Protein AF-A0A9Q1BSK0-F1 (afdb_monomer_lite)

Structure (mmCIF, N/CA/C/O backbone):
data_AF-A0A9Q1BSK0-F1
#
_entry.id   AF-A0A9Q1BSK0-F1
#
loop_
_atom_site.group_PDB
_atom_site.id
_atom_site.type_symbol
_atom_site.label_atom_id
_atom_site.label_alt_id
_atom_site.label_comp_id
_atom_site.label_asym_id
_atom_site.label_entity_id
_atom_site.label_seq_id
_atom_site.pdbx_PDB_ins_code
_atom_site.Cartn_x
_atom_site.Cartn_y
_atom_site.Cartn_z
_atom_site.occupancy
_atom_site.B_iso_or_equiv
_atom_site.auth_seq_id
_atom_site.auth_comp_id
_atom_site.auth_asym_id
_atom_site.auth_atom_id
_atom_site.pdbx_PDB_model_num
ATOM 1 N N . MET A 1 1 ? 48.381 -39.986 -82.455 1.00 41.31 1 MET A N 1
ATOM 2 C CA . MET A 1 1 ? 47.870 -38.672 -82.009 1.00 41.31 1 MET A CA 1
ATOM 3 C C . MET A 1 1 ? 47.463 -38.794 -80.550 1.00 41.31 1 MET A C 1
ATOM 5 O O . MET A 1 1 ? 46.463 -39.432 -80.259 1.00 41.31 1 MET A O 1
ATOM 9 N N . LEU A 1 2 ? 48.303 -38.296 -79.641 1.00 42.53 2 LEU A N 1
ATOM 10 C CA . LEU A 1 2 ? 48.130 -38.39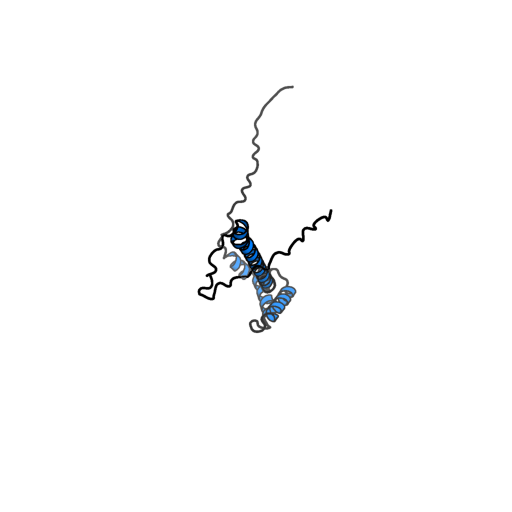8 -78.189 1.00 42.53 2 LEU A CA 1
ATOM 11 C C . LEU A 1 2 ? 47.495 -37.091 -77.689 1.00 42.53 2 LEU A C 1
ATOM 13 O O . LEU A 1 2 ? 48.100 -36.029 -77.808 1.00 42.53 2 LEU A O 1
ATOM 17 N N . GLY A 1 3 ? 46.260 -37.162 -77.191 1.00 43.12 3 GLY A N 1
ATOM 18 C CA . GLY A 1 3 ? 45.537 -36.011 -76.648 1.00 43.12 3 GLY A CA 1
ATOM 19 C C . GLY A 1 3 ? 46.108 -35.585 -75.295 1.00 43.12 3 GLY A C 1
ATOM 20 O O . GLY A 1 3 ? 46.068 -36.348 -74.330 1.00 43.12 3 GLY A O 1
ATOM 21 N N . ALA A 1 4 ? 46.641 -34.366 -75.230 1.00 49.94 4 ALA A N 1
ATOM 22 C CA . ALA A 1 4 ? 47.193 -33.763 -74.025 1.00 49.94 4 ALA A CA 1
ATOM 23 C C . ALA A 1 4 ? 46.085 -33.466 -72.998 1.00 49.94 4 ALA A C 1
ATOM 25 O O . ALA A 1 4 ? 45.191 -32.654 -73.236 1.00 49.94 4 ALA A O 1
ATOM 26 N N . ARG A 1 5 ? 46.160 -34.103 -71.826 1.00 51.06 5 ARG A N 1
ATOM 27 C CA . ARG A 1 5 ? 45.354 -33.742 -70.654 1.00 51.06 5 ARG A CA 1
ATOM 28 C C . ARG A 1 5 ? 45.923 -32.455 -70.051 1.00 51.06 5 ARG A C 1
ATOM 30 O O . ARG A 1 5 ? 47.056 -32.455 -69.578 1.00 51.06 5 ARG A O 1
ATOM 37 N N . ARG A 1 6 ? 45.150 -31.363 -70.039 1.00 53.19 6 ARG A N 1
ATOM 38 C CA . ARG A 1 6 ? 45.459 -30.191 -69.202 1.00 53.19 6 ARG A CA 1
ATOM 39 C C . ARG A 1 6 ? 45.265 -30.586 -67.738 1.00 53.19 6 ARG A C 1
ATOM 41 O O . ARG A 1 6 ? 44.138 -30.814 -67.306 1.00 53.19 6 ARG A O 1
ATOM 48 N N . ALA A 1 7 ? 46.360 -30.690 -66.994 1.00 53.25 7 ALA A N 1
ATOM 49 C CA . ALA A 1 7 ? 46.323 -30.772 -65.542 1.00 53.25 7 ALA A CA 1
ATOM 50 C C . ALA A 1 7 ? 45.866 -29.411 -64.990 1.00 53.25 7 ALA A C 1
ATOM 52 O O . ALA A 1 7 ? 46.520 -28.395 -65.220 1.00 53.25 7 ALA A O 1
ATOM 53 N N . PHE A 1 8 ? 44.735 -29.382 -64.286 1.00 50.09 8 PHE A N 1
ATOM 54 C CA . PHE A 1 8 ? 44.365 -28.247 -63.446 1.00 50.09 8 PHE A CA 1
ATOM 55 C C . PHE A 1 8 ? 45.301 -28.250 -62.233 1.00 50.09 8 PHE A C 1
ATOM 57 O O . PHE A 1 8 ? 45.155 -29.071 -61.331 1.00 50.09 8 PHE A O 1
ATOM 64 N N . GLY A 1 9 ? 46.311 -27.380 -62.254 1.00 49.34 9 GLY A N 1
ATOM 65 C CA . GLY A 1 9 ? 47.179 -27.139 -61.106 1.00 49.34 9 GLY A CA 1
ATOM 66 C C . GLY A 1 9 ? 46.385 -26.489 -59.974 1.00 49.34 9 GLY A C 1
ATOM 67 O O . GLY A 1 9 ? 45.667 -25.515 -60.200 1.00 49.34 9 GLY A O 1
ATOM 68 N N . ALA A 1 10 ? 46.502 -27.036 -58.765 1.00 58.44 10 ALA A N 1
ATOM 69 C CA . ALA A 1 10 ? 45.978 -26.411 -57.558 1.00 58.44 10 ALA A CA 1
ATOM 70 C C . ALA A 1 10 ? 46.603 -25.010 -57.377 1.00 58.44 10 ALA A C 1
ATOM 72 O O . ALA A 1 10 ? 47.803 -24.852 -57.627 1.00 58.44 10 ALA A O 1
ATOM 73 N N . PRO A 1 11 ? 45.838 -23.986 -56.957 1.00 58.03 11 PRO A N 1
ATOM 74 C CA . PRO A 1 11 ? 46.412 -22.676 -56.684 1.00 58.03 11 PRO A CA 1
ATOM 75 C C . PRO A 1 11 ? 47.378 -22.769 -55.495 1.00 58.03 11 PRO A C 1
ATOM 77 O O . PRO A 1 11 ? 47.060 -23.369 -54.469 1.00 58.03 11 PRO A O 1
ATOM 80 N N . ALA A 1 12 ? 48.567 -22.181 -55.645 1.00 61.28 12 ALA A N 1
ATOM 81 C CA . ALA A 1 12 ? 49.580 -22.124 -54.595 1.00 61.28 12 ALA A CA 1
ATOM 82 C C . ALA A 1 12 ? 49.026 -21.451 -53.318 1.00 61.28 12 ALA A C 1
ATOM 84 O O . ALA A 1 12 ? 48.221 -20.518 -53.425 1.00 61.28 12 ALA A O 1
ATOM 85 N N . PRO A 1 13 ? 49.452 -21.878 -52.113 1.00 54.66 13 PRO A N 1
ATOM 86 C CA . PRO A 1 13 ? 49.019 -21.248 -50.872 1.00 54.66 13 PRO A CA 1
ATOM 87 C C . PRO A 1 13 ? 49.470 -19.784 -50.855 1.00 54.66 13 PRO A C 1
ATOM 89 O O . PRO A 1 13 ? 50.644 -19.482 -51.085 1.00 54.66 13 PRO A O 1
ATOM 92 N N . ARG A 1 14 ? 48.533 -18.867 -50.589 1.00 54.78 14 ARG A N 1
ATOM 93 C CA . ARG A 1 14 ? 48.861 -17.456 -50.371 1.00 54.78 14 ARG A CA 1
ATOM 94 C C . ARG A 1 14 ? 49.766 -17.376 -49.142 1.00 54.78 14 ARG A C 1
ATOM 96 O O . ARG A 1 14 ? 49.337 -17.723 -48.045 1.00 54.78 14 ARG A O 1
ATOM 103 N N . ARG A 1 15 ? 51.017 -16.947 -49.333 1.00 44.09 15 ARG A N 1
ATOM 104 C CA . ARG A 1 15 ? 51.859 -16.492 -48.225 1.00 44.09 15 ARG A CA 1
ATOM 105 C C . ARG A 1 15 ? 51.156 -15.287 -47.610 1.00 44.09 15 ARG A C 1
ATOM 107 O O . ARG A 1 15 ? 50.914 -14.306 -48.307 1.00 44.09 15 ARG A O 1
ATOM 114 N N . TYR A 1 16 ? 50.770 -15.399 -46.347 1.00 47.31 16 TYR A N 1
ATOM 115 C CA . TYR A 1 16 ? 50.428 -14.228 -45.559 1.00 47.31 16 TYR A CA 1
ATOM 116 C C . TYR A 1 16 ? 51.759 -13.593 -45.167 1.00 47.31 16 TYR A C 1
ATOM 118 O O . TYR A 1 16 ? 52.503 -14.167 -44.375 1.00 47.31 16 TYR A O 1
ATOM 126 N N . ASP A 1 17 ? 52.092 -12.467 -45.789 1.00 45.69 17 ASP A N 1
ATOM 127 C CA . ASP A 1 17 ? 53.123 -11.590 -45.251 1.00 45.69 17 ASP A CA 1
ATOM 128 C C . ASP A 1 17 ? 52.584 -11.049 -43.924 1.00 45.69 17 ASP A C 1
ATOM 130 O O . ASP A 1 17 ? 51.517 -10.436 -43.901 1.00 45.69 17 ASP A O 1
ATOM 134 N N . GLU A 1 18 ? 53.272 -11.329 -42.817 1.00 52.62 18 GLU A N 1
ATOM 135 C CA . GLU A 1 18 ? 52.983 -10.686 -41.537 1.00 52.62 18 GLU A CA 1
ATOM 136 C C . GLU A 1 18 ? 53.472 -9.232 -41.580 1.00 52.62 18 GLU A C 1
ATOM 138 O O . GLU A 1 18 ? 54.679 -9.006 -41.714 1.00 52.62 18 GLU A O 1
ATOM 143 N N . PRO A 1 19 ? 52.596 -8.224 -41.423 1.00 47.34 19 PRO A N 1
ATOM 144 C CA . PRO A 1 19 ? 53.038 -6.906 -41.026 1.00 47.34 19 PRO A CA 1
ATOM 145 C C . PRO A 1 19 ? 53.180 -6.877 -39.504 1.00 47.34 19 PRO A C 1
ATOM 147 O O . PRO A 1 19 ? 52.255 -7.189 -38.754 1.00 47.34 19 PRO A O 1
ATOM 150 N N . GLY A 1 20 ? 54.388 -6.520 -39.084 1.00 40.78 20 GLY A N 1
ATOM 151 C CA . GLY A 1 20 ? 54.849 -6.551 -37.713 1.00 40.78 20 GLY A CA 1
ATOM 152 C C . GLY A 1 20 ? 54.008 -5.759 -36.714 1.00 40.78 20 GLY A C 1
ATOM 153 O O . GLY A 1 20 ? 53.346 -4.768 -37.009 1.00 40.78 20 GLY A O 1
ATOM 154 N N . SER A 1 21 ? 54.151 -6.215 -35.476 1.00 60.28 21 SER A N 1
ATOM 155 C CA . SER A 1 21 ? 53.937 -5.491 -34.231 1.00 60.28 21 SER A CA 1
ATOM 156 C C . SER A 1 21 ? 54.391 -4.023 -34.301 1.00 60.28 21 SER A C 1
ATOM 158 O O . SER A 1 21 ? 55.575 -3.730 -34.140 1.00 60.28 21 SER A O 1
ATOM 160 N N . SER A 1 22 ? 53.445 -3.090 -34.408 1.00 47.44 22 SER A N 1
ATOM 161 C CA . SER A 1 22 ? 53.603 -1.747 -33.844 1.00 47.44 22 SER A CA 1
ATOM 162 C C . SER A 1 22 ? 52.252 -1.079 -33.596 1.00 47.44 22 SER A C 1
ATOM 164 O O . SER A 1 22 ? 51.556 -0.725 -34.539 1.00 47.44 22 SER A O 1
ATOM 166 N N . GLY A 1 23 ? 51.947 -0.850 -32.318 1.00 49.47 23 GLY A N 1
ATOM 167 C CA . GLY A 1 23 ? 51.374 0.411 -31.852 1.00 49.47 23 GLY A CA 1
ATOM 168 C C . GLY A 1 23 ? 49.904 0.705 -32.156 1.00 49.47 23 GLY A C 1
ATOM 169 O O . GLY A 1 23 ? 49.516 0.964 -33.289 1.00 49.47 23 GLY A O 1
ATOM 170 N N . THR A 1 24 ? 49.166 0.901 -31.061 1.00 42.38 24 THR A N 1
ATOM 171 C CA . THR A 1 24 ? 47.836 1.529 -30.942 1.00 42.38 24 THR A CA 1
ATOM 172 C C . THR A 1 24 ? 46.662 0.610 -31.271 1.00 42.38 24 THR A C 1
ATOM 174 O O . THR A 1 24 ? 46.255 0.453 -32.418 1.00 42.38 24 THR A O 1
ATOM 177 N N . ALA A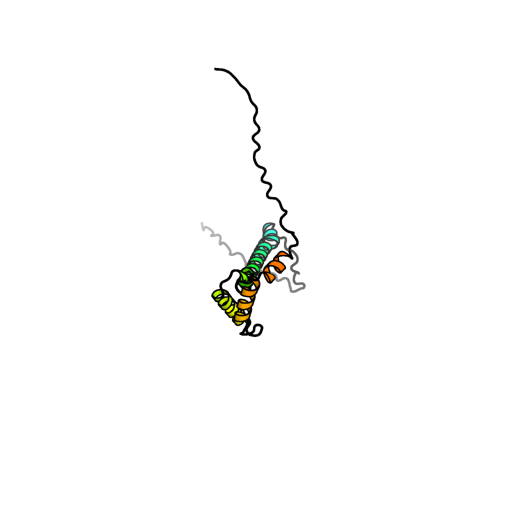 1 25 ? 46.083 0.021 -30.218 1.00 44.72 25 ALA A N 1
ATOM 178 C CA . ALA A 1 25 ? 44.723 -0.499 -30.276 1.00 44.72 25 ALA A CA 1
ATOM 179 C C . ALA A 1 25 ? 43.815 0.617 -30.822 1.00 44.72 25 ALA A C 1
ATOM 181 O O . ALA A 1 25 ? 43.886 1.733 -30.295 1.00 44.72 25 ALA A O 1
ATOM 182 N N . PRO A 1 26 ? 43.014 0.369 -31.871 1.00 49.25 26 PRO A N 1
ATOM 183 C CA . PRO A 1 26 ? 42.094 1.375 -32.352 1.00 49.25 26 PRO A CA 1
ATOM 184 C C . PRO A 1 26 ? 41.103 1.636 -31.223 1.00 49.25 26 PRO A C 1
ATOM 186 O O . PRO A 1 26 ? 40.382 0.740 -30.777 1.00 49.25 26 PRO A O 1
ATOM 189 N N . GLU A 1 27 ? 41.126 2.865 -30.725 1.00 54.06 27 GLU A N 1
ATOM 190 C CA . GLU A 1 27 ? 40.032 3.442 -29.967 1.00 54.06 27 GLU A CA 1
ATOM 191 C C . GLU A 1 27 ? 38.736 3.104 -30.715 1.00 54.06 27 GLU A C 1
ATOM 193 O O . GLU A 1 27 ? 38.647 3.307 -31.926 1.00 54.06 27 GLU A O 1
ATOM 198 N N . LEU A 1 28 ? 37.775 2.486 -30.023 1.00 54.09 28 LEU A N 1
ATOM 199 C CA . LEU A 1 28 ? 36.478 2.070 -30.563 1.00 54.09 28 LEU A CA 1
ATOM 200 C C . LEU A 1 28 ? 35.622 3.307 -30.904 1.00 54.09 28 LEU A C 1
ATOM 202 O O . LEU A 1 28 ? 34.567 3.521 -30.311 1.00 54.09 28 LEU A O 1
ATOM 206 N N . SER A 1 29 ? 36.080 4.155 -31.823 1.00 64.06 29 SER A N 1
ATOM 207 C CA . SER A 1 29 ? 35.417 5.394 -32.210 1.00 64.06 29 SER A CA 1
ATOM 208 C C . SER A 1 29 ? 34.760 5.238 -33.585 1.00 64.06 29 SER A C 1
ATOM 210 O O . SER A 1 29 ? 35.377 5.270 -34.643 1.00 64.06 29 SER A O 1
ATOM 212 N N . GLU A 1 30 ? 33.446 5.024 -33.513 1.00 66.06 30 GLU A N 1
ATOM 213 C CA . GLU A 1 30 ? 32.450 5.309 -34.550 1.00 66.06 30 GLU A CA 1
ATOM 214 C C . GLU A 1 30 ? 32.654 4.668 -35.933 1.00 66.06 30 GLU A C 1
ATOM 216 O O . GLU A 1 30 ? 32.841 5.336 -36.950 1.00 66.06 30 GLU A O 1
ATOM 221 N N . LEU A 1 31 ? 32.452 3.349 -36.009 1.00 73.62 31 LEU A N 1
ATOM 222 C CA . LEU A 1 31 ? 32.065 2.746 -37.286 1.00 73.62 31 LEU A CA 1
ATOM 223 C C . LEU A 1 31 ? 30.724 3.346 -37.760 1.00 73.62 31 LEU A C 1
ATOM 225 O O . LEU A 1 31 ? 29.805 3.506 -36.947 1.00 73.62 31 LEU A O 1
ATOM 229 N N . PRO A 1 32 ? 30.570 3.653 -39.063 1.00 79.88 32 PRO A N 1
ATOM 230 C CA . PRO A 1 32 ? 29.335 4.206 -39.604 1.00 79.88 32 PRO A CA 1
ATOM 231 C C . PRO A 1 32 ? 28.167 3.241 -39.365 1.00 79.88 32 PRO A C 1
ATOM 233 O O . PRO A 1 32 ? 28.063 2.184 -39.981 1.00 79.88 32 PRO A O 1
ATOM 236 N N . GLN A 1 33 ? 27.276 3.619 -38.448 1.00 81.69 33 GLN A N 1
ATOM 237 C CA . GLN A 1 33 ? 26.082 2.848 -38.112 1.00 81.69 33 GLN A CA 1
ATOM 238 C C . GLN A 1 33 ? 25.019 2.995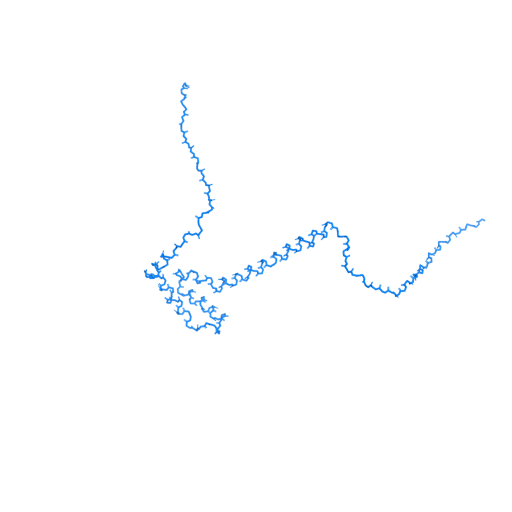 -39.201 1.00 81.69 33 GLN A C 1
ATOM 240 O O . GLN A 1 33 ? 24.709 4.116 -39.632 1.00 81.69 33 GLN A O 1
ATOM 245 N N . SER A 1 34 ? 24.398 1.878 -39.590 1.00 93.31 34 SER A N 1
ATOM 246 C CA . SER A 1 34 ? 23.232 1.919 -40.471 1.00 93.31 34 SER A CA 1
ATOM 247 C C . SER A 1 34 ? 22.072 2.673 -39.795 1.00 93.31 34 SER A C 1
ATOM 249 O O . SER A 1 34 ? 22.002 2.737 -38.562 1.00 93.31 34 SER A O 1
ATOM 251 N N . PRO A 1 35 ? 21.118 3.243 -40.557 1.00 89.94 35 PRO A N 1
ATOM 252 C CA . PRO A 1 35 ? 19.914 3.837 -39.973 1.00 89.94 35 PRO A CA 1
ATOM 253 C C . PRO A 1 35 ? 19.158 2.872 -39.043 1.00 89.94 35 PRO A C 1
ATOM 255 O O . PRO A 1 35 ? 18.634 3.296 -38.013 1.00 89.94 35 PRO A O 1
ATOM 258 N N . ALA A 1 36 ? 19.163 1.573 -39.363 1.00 90.38 36 ALA A N 1
ATOM 259 C CA . ALA A 1 36 ? 18.573 0.533 -38.527 1.00 90.38 36 ALA A CA 1
ATOM 260 C C . ALA A 1 36 ? 19.314 0.370 -37.190 1.00 90.38 36 ALA A C 1
ATOM 262 O O . ALA A 1 36 ? 18.666 0.262 -36.151 1.00 90.38 36 ALA A O 1
ATOM 263 N N . ASP A 1 37 ? 20.648 0.412 -37.184 1.00 91.06 37 ASP A N 1
ATOM 264 C CA . ASP A 1 37 ? 21.442 0.317 -35.950 1.00 91.06 37 ASP A CA 1
ATOM 265 C C . ASP A 1 37 ? 21.273 1.561 -35.076 1.00 91.06 37 ASP A C 1
ATOM 267 O O . ASP A 1 37 ? 21.142 1.455 -33.857 1.00 91.06 37 ASP A O 1
ATOM 271 N N . LYS A 1 38 ? 21.179 2.744 -35.695 1.00 89.94 38 LYS A N 1
ATOM 272 C CA . LYS A 1 38 ? 20.867 3.990 -34.981 1.00 89.94 38 LYS A CA 1
ATOM 273 C C . LYS A 1 38 ? 19.494 3.916 -34.318 1.00 89.94 38 LYS A C 1
ATOM 275 O O . LYS A 1 38 ? 19.379 4.277 -33.151 1.00 89.94 38 LYS A O 1
ATOM 280 N N . PHE A 1 39 ? 18.474 3.419 -35.021 1.00 92.50 39 PHE A N 1
ATOM 281 C CA . PHE A 1 39 ? 17.140 3.211 -34.448 1.00 92.50 39 PHE A CA 1
ATOM 282 C C . PHE A 1 39 ? 17.159 2.186 -33.306 1.00 92.50 39 PHE A C 1
ATOM 284 O O . PHE A 1 39 ? 16.621 2.450 -32.228 1.00 92.50 39 PHE A O 1
ATOM 291 N N . ARG A 1 40 ? 17.810 1.035 -33.523 1.00 91.31 40 ARG A N 1
ATOM 292 C CA . ARG A 1 40 ? 17.922 -0.035 -32.524 1.00 91.31 40 ARG A CA 1
ATOM 293 C C . ARG A 1 40 ? 18.542 0.479 -31.228 1.00 91.31 40 ARG A C 1
ATOM 295 O O . ARG A 1 40 ? 17.938 0.336 -30.171 1.00 91.31 40 ARG A O 1
ATOM 302 N N . THR A 1 41 ? 19.696 1.132 -31.321 1.00 86.44 41 THR A N 1
ATOM 303 C CA . THR A 1 41 ? 20.458 1.573 -30.147 1.00 86.44 41 THR A CA 1
ATOM 304 C C . THR A 1 41 ? 19.841 2.793 -29.469 1.00 86.44 41 THR A C 1
ATOM 306 O O . THR A 1 41 ? 19.776 2.843 -28.246 1.00 86.44 41 THR A O 1
ATOM 309 N N . ARG A 1 42 ? 19.375 3.787 -30.238 1.00 88.31 42 ARG A N 1
ATOM 310 C CA . ARG A 1 42 ? 18.925 5.070 -29.668 1.00 88.31 42 ARG A CA 1
ATOM 311 C C . ARG A 1 42 ? 17.469 5.071 -29.226 1.00 88.31 42 ARG A C 1
ATOM 313 O O . ARG A 1 42 ? 17.112 5.865 -28.365 1.00 88.31 42 ARG A O 1
ATOM 320 N N . THR A 1 43 ? 16.624 4.239 -29.828 1.00 90.06 43 THR A N 1
ATOM 321 C CA . THR A 1 43 ? 15.172 4.323 -29.627 1.00 90.06 43 THR A CA 1
ATOM 322 C C . THR A 1 43 ? 14.594 3.003 -29.157 1.00 90.06 43 THR A C 1
ATOM 324 O O . THR A 1 43 ? 13.918 2.978 -28.131 1.00 90.06 43 THR A O 1
ATOM 327 N N . PHE A 1 44 ? 14.861 1.903 -29.864 1.00 92.94 44 PHE A N 1
ATOM 328 C CA . PHE A 1 44 ? 14.260 0.614 -29.523 1.00 92.94 44 PHE A CA 1
ATOM 329 C C . PHE A 1 44 ? 14.729 0.108 -28.155 1.00 92.94 44 PHE A C 1
ATOM 331 O O . PHE A 1 44 ? 13.887 -0.158 -27.303 1.00 92.94 44 PHE A O 1
ATOM 338 N N . LEU A 1 45 ? 16.046 0.033 -27.919 1.00 91.31 45 LEU A N 1
ATOM 339 C CA . LEU A 1 45 ? 16.583 -0.428 -26.632 1.00 91.31 45 LEU A CA 1
ATOM 340 C C . LEU A 1 45 ? 16.134 0.470 -25.478 1.00 91.31 45 LEU A C 1
ATOM 342 O O . LEU A 1 45 ? 15.609 -0.035 -24.495 1.00 91.31 45 LEU A O 1
ATOM 346 N N . VAL A 1 46 ? 16.208 1.793 -25.652 1.00 93.44 46 VAL A N 1
ATOM 347 C CA . VAL A 1 46 ? 15.700 2.754 -24.660 1.00 93.44 46 VAL A CA 1
ATOM 348 C C . VAL A 1 46 ? 14.224 2.494 -24.346 1.00 93.44 46 VAL A C 1
ATOM 350 O O . VAL A 1 46 ? 13.838 2.459 -23.184 1.00 93.44 46 VAL A O 1
ATOM 353 N N . THR A 1 47 ? 13.392 2.255 -25.361 1.00 93.81 47 THR A N 1
ATOM 354 C CA . THR A 1 47 ? 11.965 1.957 -25.161 1.00 93.81 47 THR A CA 1
ATOM 355 C C . THR A 1 47 ? 11.769 0.654 -24.381 1.00 93.81 47 THR A C 1
ATOM 357 O O . THR A 1 47 ? 10.990 0.620 -23.430 1.00 93.81 47 THR A O 1
ATOM 360 N N . VAL A 1 48 ? 12.494 -0.411 -24.727 1.00 94.88 48 VAL A N 1
ATOM 361 C CA . VAL A 1 48 ? 12.436 -1.693 -24.005 1.00 94.88 48 VAL A CA 1
ATOM 362 C C . VAL A 1 48 ? 12.865 -1.524 -22.546 1.00 94.88 48 VAL A C 1
ATOM 364 O O . VAL A 1 48 ? 12.145 -1.963 -21.648 1.00 94.88 48 VAL A O 1
ATOM 367 N N . ASP A 1 49 ? 13.972 -0.825 -22.303 1.00 94.50 49 ASP A N 1
ATOM 368 C CA . ASP A 1 49 ? 14.491 -0.570 -20.960 1.00 94.50 49 ASP A CA 1
ATOM 369 C C . ASP A 1 49 ? 13.509 0.264 -20.130 1.00 94.50 49 ASP A C 1
ATOM 371 O O . ASP A 1 49 ? 13.241 -0.052 -18.969 1.00 94.50 49 ASP A O 1
ATOM 375 N N . THR A 1 50 ? 12.907 1.301 -20.727 1.00 95.44 50 THR A N 1
ATOM 376 C CA . THR A 1 50 ? 11.886 2.110 -20.045 1.00 95.44 50 THR A CA 1
ATOM 377 C C . THR A 1 50 ? 10.659 1.282 -19.681 1.00 95.44 50 THR A C 1
ATOM 379 O O . THR A 1 50 ? 10.184 1.379 -18.552 1.00 95.44 50 THR A O 1
ATOM 382 N N . ASN A 1 51 ? 10.188 0.410 -20.574 1.00 95.44 51 ASN A N 1
ATOM 383 C CA . ASN A 1 51 ? 9.063 -0.479 -20.292 1.00 95.44 51 ASN A CA 1
ATOM 384 C C . ASN A 1 51 ? 9.386 -1.459 -19.157 1.00 95.44 51 ASN A C 1
ATOM 386 O O . ASN A 1 51 ? 8.579 -1.627 -18.244 1.00 95.44 51 ASN A O 1
ATOM 390 N N . ALA A 1 52 ? 10.581 -2.057 -19.161 1.00 95.75 52 ALA A N 1
ATOM 391 C CA .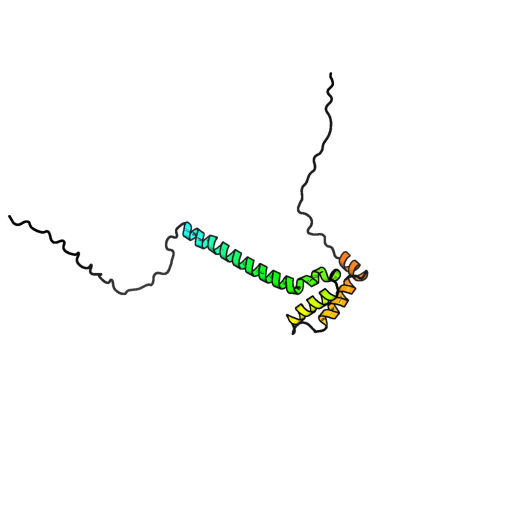 ALA A 1 52 ? 11.024 -2.939 -18.083 1.00 95.75 52 ALA A CA 1
ATOM 392 C C . ALA A 1 52 ? 11.111 -2.198 -16.733 1.00 95.75 52 ALA A C 1
ATOM 394 O O . ALA A 1 52 ? 10.665 -2.708 -15.702 1.00 95.75 52 ALA A O 1
ATOM 395 N N . ALA A 1 53 ? 11.629 -0.966 -16.728 1.00 95.94 53 ALA A N 1
ATOM 396 C CA . ALA A 1 53 ? 11.697 -0.136 -15.529 1.00 95.94 53 ALA A CA 1
ATOM 397 C C . ALA A 1 53 ? 10.306 0.270 -15.010 1.00 95.94 53 ALA A C 1
ATOM 399 O O . ALA A 1 53 ? 10.078 0.258 -13.797 1.00 95.94 53 ALA A O 1
ATOM 400 N N . LEU A 1 54 ? 9.369 0.606 -15.903 1.00 97.00 54 LEU A N 1
ATOM 401 C CA . LEU A 1 54 ? 7.980 0.905 -15.544 1.00 97.00 54 LEU A CA 1
ATOM 402 C C . LEU A 1 54 ? 7.285 -0.313 -14.941 1.00 97.00 54 LEU A C 1
ATOM 404 O O . LEU A 1 54 ? 6.615 -0.176 -13.921 1.00 97.00 54 LEU A O 1
ATOM 408 N N . GLN A 1 55 ? 7.506 -1.499 -15.508 1.00 97.62 55 GLN A N 1
ATOM 409 C CA . GLN A 1 55 ? 6.962 -2.739 -14.967 1.00 97.62 55 GLN A CA 1
ATOM 410 C C . GLN A 1 55 ? 7.486 -3.006 -13.551 1.00 97.62 55 GLN A C 1
ATOM 412 O O . GLN A 1 55 ? 6.702 -3.249 -12.637 1.00 97.62 55 GLN A O 1
ATOM 417 N N . LYS A 1 56 ? 8.796 -2.843 -13.330 1.00 97.12 56 LYS A N 1
ATOM 418 C CA . LYS A 1 56 ? 9.398 -2.971 -11.995 1.00 97.12 56 LYS A CA 1
ATOM 419 C C . LYS A 1 56 ? 8.775 -2.005 -10.981 1.00 97.12 56 LYS A C 1
ATOM 421 O O . LYS A 1 56 ? 8.541 -2.383 -9.837 1.00 97.12 56 LYS A O 1
ATOM 426 N N . ARG A 1 57 ? 8.511 -0.757 -11.382 1.00 97.38 57 ARG A N 1
ATOM 427 C CA . ARG A 1 57 ? 7.842 0.232 -10.517 1.00 97.38 57 ARG A CA 1
ATOM 428 C C . ARG A 1 57 ? 6.395 -0.147 -10.235 1.00 97.38 57 ARG A C 1
ATOM 430 O O . ARG A 1 57 ? 5.967 -0.036 -9.094 1.00 97.38 57 ARG A O 1
ATOM 437 N N . LEU A 1 58 ? 5.663 -0.593 -11.254 1.00 97.62 58 LEU A N 1
ATOM 438 C CA . LEU A 1 58 ? 4.284 -1.044 -11.107 1.00 97.62 58 LEU A CA 1
ATOM 439 C C . LEU A 1 58 ? 4.191 -2.167 -10.075 1.00 97.62 58 LEU A C 1
ATOM 441 O O . LEU A 1 58 ? 3.341 -2.110 -9.193 1.00 97.62 58 LEU A O 1
ATOM 445 N N . ASP A 1 59 ? 5.073 -3.157 -10.168 1.00 97.88 59 ASP A N 1
ATOM 446 C CA . ASP A 1 59 ? 5.061 -4.291 -9.249 1.00 97.88 59 ASP A CA 1
ATOM 447 C C . ASP A 1 59 ? 5.447 -3.858 -7.824 1.00 97.88 59 ASP A C 1
ATOM 449 O O . ASP A 1 59 ? 4.744 -4.201 -6.878 1.00 97.88 59 ASP A O 1
ATOM 453 N N . ALA A 1 60 ? 6.429 -2.964 -7.665 1.00 97.19 60 ALA A N 1
ATOM 454 C CA . ALA A 1 60 ? 6.730 -2.366 -6.361 1.00 97.19 60 ALA A CA 1
ATOM 455 C C . ALA A 1 60 ? 5.537 -1.587 -5.765 1.00 97.19 60 ALA A C 1
ATOM 457 O O . ALA A 1 60 ? 5.273 -1.668 -4.566 1.00 97.19 60 ALA A O 1
ATOM 458 N N . TY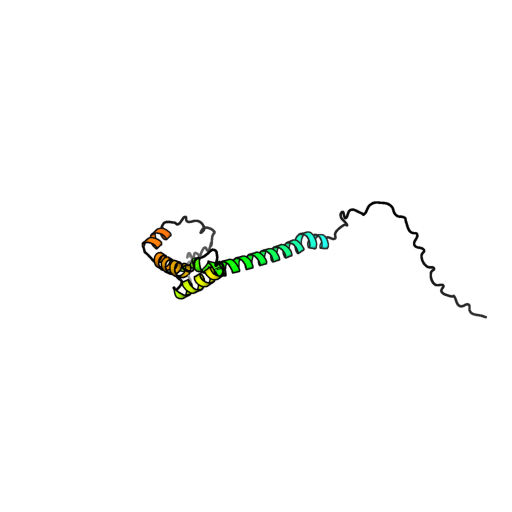R A 1 61 ? 4.786 -0.842 -6.583 1.00 97.00 61 TYR A N 1
ATOM 459 C CA . TYR A 1 61 ? 3.591 -0.137 -6.114 1.00 97.00 61 TYR A CA 1
ATOM 460 C C . TYR A 1 61 ? 2.450 -1.085 -5.755 1.00 97.00 61 TYR A C 1
ATOM 462 O O . TYR A 1 61 ? 1.739 -0.815 -4.789 1.00 97.00 61 TYR A O 1
ATOM 470 N N . LYS A 1 62 ? 2.285 -2.202 -6.473 1.00 97.06 62 LYS A N 1
ATOM 471 C CA . LYS A 1 62 ? 1.331 -3.252 -6.087 1.00 97.06 62 LYS A CA 1
ATOM 472 C C . LYS A 1 62 ? 1.692 -3.850 -4.734 1.00 97.06 62 LYS A C 1
ATOM 474 O O . LYS A 1 62 ? 0.799 -4.020 -3.914 1.00 97.06 62 LYS A O 1
ATOM 479 N N . ASP A 1 63 ? 2.972 -4.108 -4.481 1.00 96.00 63 ASP A N 1
ATOM 480 C CA . ASP A 1 63 ? 3.429 -4.654 -3.200 1.00 96.00 63 ASP A CA 1
ATOM 481 C C . ASP A 1 63 ? 3.153 -3.684 -2.043 1.00 96.00 63 ASP A C 1
ATOM 483 O O . ASP A 1 63 ? 2.657 -4.088 -0.989 1.00 96.00 63 ASP A O 1
ATOM 487 N N . ILE A 1 64 ? 3.413 -2.388 -2.246 1.00 95.75 64 ILE A N 1
ATOM 488 C CA . ILE A 1 64 ? 3.084 -1.343 -1.265 1.00 95.75 64 ILE A CA 1
ATOM 489 C C . ILE A 1 64 ? 1.568 -1.267 -1.051 1.00 95.75 64 ILE A C 1
ATOM 491 O O . ILE A 1 64 ? 1.109 -1.255 0.091 1.00 95.75 64 ILE A O 1
ATOM 495 N N . ALA A 1 65 ? 0.780 -1.256 -2.127 1.00 95.56 65 ALA A N 1
ATOM 496 C CA . ALA A 1 65 ? -0.677 -1.215 -2.047 1.00 95.56 65 ALA A CA 1
ATOM 497 C C . ALA A 1 65 ? -1.256 -2.461 -1.359 1.00 95.56 65 ALA A C 1
ATOM 499 O O . ALA A 1 65 ? -2.212 -2.345 -0.601 1.00 95.56 65 ALA A O 1
ATOM 500 N N . ALA A 1 66 ? -0.665 -3.638 -1.558 1.00 94.69 66 ALA A N 1
ATOM 501 C CA . ALA A 1 66 ? -1.085 -4.863 -0.887 1.00 94.69 66 ALA A CA 1
ATOM 502 C C . ALA A 1 66 ? -0.837 -4.812 0.630 1.00 94.69 66 ALA A C 1
ATOM 504 O O . ALA A 1 66 ? -1.637 -5.342 1.395 1.00 94.69 66 ALA A O 1
ATOM 505 N N . LYS A 1 67 ? 0.249 -4.162 1.070 1.00 95.38 67 LYS A N 1
ATOM 506 C CA . LYS A 1 67 ? 0.601 -4.031 2.494 1.00 95.38 67 LYS A CA 1
ATOM 507 C C . LYS A 1 67 ? -0.180 -2.925 3.202 1.00 95.38 67 LYS A C 1
ATOM 509 O O . LYS A 1 67 ? -0.670 -3.138 4.302 1.00 95.38 67 LYS A O 1
ATOM 514 N N . PHE A 1 68 ? -0.287 -1.751 2.582 1.00 96.50 68 PHE A N 1
ATOM 515 C CA . PHE A 1 68 ? -0.798 -0.534 3.229 1.00 96.50 68 PHE A CA 1
ATOM 516 C C . PHE A 1 68 ? -2.146 -0.056 2.683 1.00 96.50 68 PHE A C 1
ATOM 518 O O . PHE A 1 68 ? -2.770 0.819 3.276 1.00 96.50 68 PHE A O 1
ATOM 525 N N . GLY A 1 69 ? -2.617 -0.597 1.557 1.00 96.06 69 GLY A N 1
ATOM 526 C CA . GLY A 1 69 ? -3.794 -0.079 0.853 1.00 96.06 69 GLY A CA 1
ATOM 527 C C . GLY A 1 69 ? -5.076 -0.106 1.681 1.00 96.06 69 GLY A C 1
ATOM 528 O O . GLY A 1 69 ? -5.905 0.787 1.532 1.00 96.06 69 GLY A O 1
ATOM 529 N N . PHE A 1 70 ? -5.209 -1.063 2.604 1.00 96.38 70 PHE A N 1
ATOM 530 C CA . PHE A 1 70 ? -6.373 -1.171 3.488 1.00 96.38 70 PHE A CA 1
ATOM 531 C C . PHE A 1 70 ? -6.550 0.043 4.418 1.00 96.38 70 PHE A C 1
ATOM 533 O O . PHE A 1 70 ? -7.671 0.327 4.828 1.00 96.38 70 PHE A O 1
ATOM 540 N N . LEU A 1 71 ? -5.477 0.794 4.707 1.00 95.94 71 LEU A N 1
ATOM 541 C CA . LEU A 1 71 ? -5.534 1.996 5.548 1.00 95.94 71 LEU A CA 1
ATOM 542 C C . LEU A 1 71 ? -6.366 3.117 4.915 1.00 95.94 71 LEU A C 1
ATOM 544 O O . LEU A 1 71 ? -6.913 3.953 5.629 1.00 95.94 71 LEU A O 1
ATOM 548 N N . ARG A 1 72 ? -6.479 3.143 3.579 1.00 93.75 72 ARG A N 1
ATOM 549 C CA . ARG A 1 72 ? -7.297 4.136 2.866 1.00 93.75 72 ARG A CA 1
ATOM 550 C C . ARG A 1 72 ? -8.782 3.961 3.166 1.00 93.75 72 ARG A C 1
ATOM 552 O O . ARG A 1 72 ? -9.491 4.945 3.341 1.00 93.75 72 ARG A O 1
ATOM 559 N N . ASP A 1 73 ? -9.221 2.711 3.225 1.00 91.88 73 ASP A N 1
ATOM 560 C CA . ASP A 1 73 ? -10.631 2.340 3.331 1.00 91.88 73 ASP A CA 1
ATOM 561 C C . ASP A 1 73 ? -10.975 1.917 4.775 1.00 91.88 73 ASP A C 1
ATOM 563 O O . ASP A 1 73 ? -12.009 1.308 5.028 1.00 91.88 73 ASP A O 1
ATOM 567 N N . LEU A 1 74 ? -10.106 2.252 5.741 1.00 93.69 74 LEU A N 1
ATOM 568 C CA . LEU A 1 74 ? -10.160 1.775 7.127 1.00 93.69 74 LEU A CA 1
ATOM 569 C C . LEU A 1 74 ? -11.496 2.074 7.819 1.00 93.69 74 LEU A C 1
ATOM 571 O O . LEU A 1 74 ? -11.940 1.301 8.658 1.00 93.69 74 LEU A O 1
ATOM 575 N N . LYS A 1 75 ? -12.142 3.183 7.449 1.00 91.44 75 LYS A N 1
ATOM 576 C CA . LYS A 1 75 ? -13.453 3.590 7.965 1.00 91.44 75 LYS A CA 1
ATOM 577 C C . LYS A 1 75 ? -14.576 2.615 7.580 1.00 91.44 75 LYS A C 1
ATOM 579 O O . LYS A 1 75 ? -15.510 2.434 8.359 1.00 91.44 75 LYS A O 1
ATOM 584 N N . ASP A 1 76 ? -14.478 2.030 6.388 1.00 92.25 76 ASP A N 1
ATOM 585 C CA . ASP A 1 76 ? -15.523 1.216 5.761 1.00 92.25 76 ASP A CA 1
ATOM 586 C C . ASP A 1 76 ? -15.216 -0.293 5.840 1.00 92.25 76 ASP A C 1
ATOM 588 O O . ASP A 1 76 ? -16.045 -1.126 5.462 1.00 92.25 76 ASP A O 1
ATOM 592 N N . LEU A 1 77 ? -14.023 -0.668 6.317 1.00 95.88 77 LEU A N 1
ATOM 593 C CA . LEU A 1 77 ? -13.629 -2.061 6.505 1.00 95.88 77 LEU A CA 1
ATOM 594 C C . LEU A 1 77 ? -14.235 -2.647 7.794 1.00 95.88 77 LEU A C 1
ATOM 596 O O . LEU A 1 77 ? -14.215 -1.988 8.831 1.00 95.88 77 LEU A O 1
ATOM 600 N N . PRO A 1 78 ? -14.701 -3.910 7.773 1.00 96.00 78 PRO A N 1
ATOM 601 C CA . PRO A 1 78 ? -15.113 -4.604 8.988 1.00 96.00 78 PRO A CA 1
ATOM 602 C C . PRO A 1 78 ? -13.899 -4.964 9.856 1.00 96.00 78 PRO A C 1
ATOM 604 O O . PRO A 1 78 ? -12.836 -5.300 9.323 1.00 96.00 78 PRO A O 1
ATOM 607 N N . ASP A 1 79 ? -14.087 -4.978 11.177 1.00 96.69 79 ASP A N 1
ATOM 608 C CA . ASP A 1 79 ? -13.021 -5.192 12.169 1.00 96.69 79 ASP A CA 1
ATOM 609 C C . ASP A 1 79 ? -12.195 -6.458 11.901 1.00 96.69 79 ASP A C 1
ATOM 611 O O . ASP A 1 79 ? -10.969 -6.398 11.902 1.00 96.69 79 ASP A O 1
ATOM 615 N N . ASP A 1 80 ? -12.833 -7.577 11.542 1.00 97.38 80 ASP A N 1
ATOM 616 C CA . ASP A 1 80 ? -12.138 -8.830 11.205 1.00 97.38 80 ASP A CA 1
ATOM 617 C C . ASP A 1 80 ? -11.107 -8.652 10.073 1.00 97.38 80 ASP A C 1
ATOM 619 O O . ASP A 1 80 ? -10.029 -9.252 10.084 1.00 97.38 80 ASP A O 1
ATOM 623 N N . GLN A 1 81 ? -11.427 -7.820 9.075 1.00 97.25 81 GLN A N 1
ATOM 624 C CA . GLN A 1 81 ? -10.518 -7.524 7.966 1.00 97.25 81 GLN A CA 1
ATOM 625 C C . GLN A 1 81 ? -9.454 -6.505 8.367 1.00 97.25 81 GLN A C 1
ATOM 627 O O . GLN A 1 81 ? -8.320 -6.612 7.899 1.00 97.25 81 GLN A O 1
ATOM 632 N N . VAL A 1 82 ? -9.792 -5.539 9.228 1.00 97.56 82 VAL A N 1
ATOM 633 C CA . VAL A 1 82 ? -8.813 -4.607 9.806 1.00 97.56 82 VAL A CA 1
ATOM 634 C C . VAL A 1 82 ? -7.751 -5.388 10.573 1.00 97.56 82 VAL A C 1
ATOM 636 O O . VAL A 1 82 ? -6.571 -5.247 10.262 1.00 97.56 82 VAL A O 1
ATOM 639 N N . ILE A 1 83 ? -8.165 -6.284 11.474 1.00 97.75 83 ILE A N 1
ATOM 640 C CA . ILE A 1 83 ? -7.273 -7.130 12.275 1.00 97.75 83 ILE A CA 1
ATOM 641 C C . ILE A 1 83 ? -6.395 -7.985 11.365 1.00 97.75 83 ILE A C 1
ATOM 643 O O . ILE A 1 83 ? -5.173 -7.948 11.464 1.00 97.75 83 ILE A O 1
ATOM 647 N N . LYS A 1 84 ? -6.991 -8.703 10.406 1.00 97.88 84 LYS A N 1
ATOM 648 C CA . LYS A 1 84 ? -6.239 -9.570 9.489 1.00 97.88 84 LYS A CA 1
ATOM 649 C C . LYS A 1 84 ? -5.179 -8.811 8.680 1.00 97.88 84 LYS A C 1
ATOM 651 O O . LYS A 1 84 ? -4.072 -9.321 8.469 1.00 97.88 84 LYS A O 1
ATOM 656 N N . ASN A 1 85 ? -5.519 -7.625 8.176 1.00 97.31 85 ASN A N 1
ATOM 657 C CA . ASN A 1 85 ? -4.593 -6.813 7.390 1.00 97.31 85 ASN A CA 1
ATOM 658 C C . ASN A 1 85 ? -3.508 -6.188 8.277 1.00 97.31 85 ASN A C 1
ATOM 660 O O . ASN A 1 85 ? -2.339 -6.202 7.893 1.00 97.31 85 ASN A O 1
ATOM 664 N N . ALA A 1 86 ? -3.870 -5.723 9.473 1.00 97.38 86 ALA A N 1
ATOM 665 C CA . ALA A 1 86 ? -2.942 -5.205 10.471 1.00 97.38 86 ALA A CA 1
ATOM 666 C C . ALA A 1 86 ? -1.947 -6.275 10.939 1.00 97.38 86 ALA A C 1
ATOM 668 O O . ALA A 1 86 ? -0.747 -6.025 10.922 1.00 97.38 86 ALA A O 1
ATOM 669 N N . ASP A 1 87 ? -2.412 -7.491 11.229 1.00 97.50 87 ASP A N 1
ATOM 670 C CA . ASP A 1 87 ? -1.564 -8.647 11.542 1.00 97.50 87 ASP A CA 1
ATOM 671 C C . ASP A 1 87 ? -0.581 -8.951 10.413 1.00 97.50 87 ASP A C 1
ATOM 673 O O . ASP A 1 87 ? 0.589 -9.260 10.635 1.00 97.50 87 ASP A O 1
ATOM 677 N N . SER A 1 88 ? -1.063 -8.911 9.169 1.00 96.81 88 SER A N 1
ATOM 678 C CA . SER A 1 88 ? -0.224 -9.173 7.999 1.00 96.81 88 SER A CA 1
ATOM 679 C C . SER A 1 88 ? 0.838 -8.086 7.821 1.00 96.81 88 SER A C 1
ATOM 681 O O . SER A 1 88 ? 1.967 -8.384 7.427 1.00 96.81 88 SER A O 1
ATOM 683 N N . LEU A 1 89 ? 0.487 -6.835 8.127 1.00 96.94 89 LEU A N 1
ATOM 684 C CA . LEU A 1 89 ? 1.396 -5.700 8.094 1.00 96.94 89 LEU A CA 1
ATOM 685 C C . LEU A 1 89 ? 2.435 -5.784 9.222 1.00 96.94 89 LEU A C 1
ATOM 687 O O . LEU A 1 89 ? 3.626 -5.657 8.951 1.00 96.94 89 LEU A O 1
ATOM 691 N N . GLN A 1 90 ? 2.008 -6.086 10.447 1.00 96.94 90 GLN A N 1
ATOM 692 C CA . GLN A 1 90 ? 2.871 -6.264 11.613 1.00 96.94 90 GLN A CA 1
ATOM 693 C C . GLN A 1 90 ? 3.889 -7.387 11.390 1.00 96.94 90 GLN A C 1
ATOM 695 O O . GLN A 1 90 ? 5.089 -7.177 11.544 1.00 96.94 90 GLN A O 1
ATOM 700 N N . LYS A 1 91 ? 3.450 -8.535 10.860 1.00 95.81 91 LYS A N 1
ATOM 701 C CA . LYS A 1 91 ? 4.343 -9.649 10.492 1.00 95.81 91 LYS A CA 1
ATOM 702 C C . LYS A 1 91 ? 5.353 -9.286 9.408 1.00 95.81 91 LYS A C 1
ATOM 704 O O . LYS A 1 91 ? 6.421 -9.892 9.344 1.00 95.81 91 LYS A O 1
ATOM 709 N N . ALA A 1 92 ? 5.020 -8.344 8.526 1.00 95.62 92 ALA A N 1
ATOM 710 C CA . ALA A 1 92 ? 5.945 -7.870 7.503 1.00 95.62 92 ALA A CA 1
ATOM 711 C C . ALA A 1 92 ? 7.013 -6.914 8.062 1.00 95.62 92 ALA A C 1
ATOM 713 O O . ALA A 1 92 ? 8.066 -6.787 7.437 1.00 95.62 92 ALA A O 1
ATOM 714 N N . TYR A 1 93 ? 6.754 -6.282 9.211 1.00 96.31 93 TYR A N 1
ATOM 715 C CA . TYR A 1 93 ? 7.636 -5.313 9.866 1.00 96.31 93 TYR A CA 1
ATOM 716 C C . TYR A 1 93 ? 7.672 -5.524 11.397 1.00 96.31 93 TYR A C 1
ATOM 718 O O . TYR A 1 93 ? 7.327 -4.618 12.155 1.00 96.31 93 TYR A O 1
ATOM 726 N N . PRO A 1 94 ? 8.102 -6.706 11.883 1.00 94.25 94 PRO A N 1
ATOM 727 C CA . PRO A 1 94 ? 7.966 -7.090 13.294 1.00 94.25 94 PRO A CA 1
ATOM 728 C C . PRO A 1 94 ? 8.859 -6.284 14.247 1.00 94.25 94 PRO A C 1
ATOM 730 O O . PRO A 1 94 ? 8.675 -6.326 15.457 1.00 94.25 94 PRO A O 1
ATOM 733 N N . THR A 1 95 ? 9.867 -5.583 13.722 1.00 96.69 95 THR A N 1
ATOM 734 C CA . THR A 1 95 ? 10.741 -4.695 14.503 1.00 96.69 95 THR A CA 1
ATOM 735 C C . THR A 1 95 ? 10.238 -3.261 14.556 1.00 96.69 95 THR A C 1
ATOM 737 O O . THR A 1 95 ? 10.687 -2.503 15.410 1.00 96.69 95 THR A O 1
ATOM 740 N N . ASP A 1 96 ? 9.354 -2.887 13.630 1.00 97.25 96 ASP A N 1
ATOM 741 C CA . ASP A 1 96 ? 8.889 -1.510 13.466 1.00 97.25 96 ASP A CA 1
ATOM 742 C C . ASP A 1 96 ? 7.466 -1.322 14.006 1.00 97.25 96 ASP A C 1
ATOM 744 O O . ASP A 1 96 ? 7.053 -0.192 14.253 1.00 97.25 96 ASP A O 1
ATOM 748 N N . LEU A 1 97 ? 6.711 -2.416 14.165 1.00 97.00 97 LEU A N 1
ATOM 749 C CA . LEU A 1 97 ? 5.301 -2.412 14.536 1.00 97.00 97 LEU A CA 1
ATOM 750 C C . LEU A 1 97 ? 5.052 -3.295 15.761 1.00 97.00 97 LEU A C 1
ATOM 752 O O . LEU A 1 97 ? 5.470 -4.451 15.808 1.00 97.00 97 LEU A O 1
ATOM 756 N N . GLU A 1 98 ? 4.340 -2.739 16.738 1.00 96.25 98 GLU A N 1
ATOM 757 C CA . GLU A 1 98 ? 3.987 -3.418 17.985 1.00 96.25 98 GLU A CA 1
ATOM 758 C C . GLU A 1 98 ? 2.872 -4.455 17.776 1.00 96.25 98 GLU A C 1
ATOM 760 O O . GLU A 1 98 ? 2.047 -4.338 16.866 1.00 96.25 98 GLU A O 1
ATOM 765 N N . ASP A 1 99 ? 2.821 -5.468 18.647 1.00 95.69 99 ASP A N 1
ATOM 766 C CA . ASP A 1 99 ? 1.784 -6.513 18.619 1.00 95.69 99 ASP A CA 1
ATOM 767 C C . ASP A 1 99 ? 0.367 -5.953 18.873 1.00 95.69 99 ASP A C 1
ATOM 769 O O . ASP A 1 99 ? -0.614 -6.596 18.510 1.00 95.69 99 ASP A O 1
ATOM 773 N N . SER A 1 100 ? 0.246 -4.757 19.468 1.00 96.62 100 SER A N 1
ATOM 774 C CA . SER A 1 100 ? -1.027 -4.061 19.721 1.00 96.62 100 SER A CA 1
ATOM 775 C C . SER A 1 100 ? -1.610 -3.349 18.498 1.00 96.62 100 SER A C 1
ATOM 777 O O . SER A 1 100 ? -2.759 -2.905 18.547 1.00 96.62 100 SER A O 1
ATOM 779 N N . LEU A 1 101 ? -0.862 -3.251 17.390 1.00 97.00 101 LEU A N 1
ATOM 780 C CA . LEU A 1 101 ? -1.291 -2.538 16.182 1.00 97.00 101 LEU A CA 1
ATOM 781 C C . LEU A 1 101 ? -2.694 -2.943 15.678 1.00 97.00 101 LEU A C 1
ATOM 783 O O . LEU A 1 101 ? -3.457 -2.047 15.305 1.00 97.00 101 LEU A O 1
ATOM 787 N N . PRO A 1 102 ? -3.078 -4.236 15.633 1.00 97.06 102 PRO A N 1
ATOM 788 C CA . PRO A 1 102 ? -4.409 -4.630 15.175 1.00 97.06 102 PRO A CA 1
ATOM 789 C C . PRO A 1 102 ? -5.534 -4.013 16.010 1.00 97.06 102 PRO A C 1
ATOM 791 O O . PRO A 1 102 ? -6.476 -3.456 15.445 1.00 97.06 102 PRO A O 1
ATOM 794 N N . ASP A 1 103 ? -5.403 -4.041 17.337 1.00 97.38 103 ASP A N 1
ATOM 795 C CA . ASP A 1 103 ? -6.399 -3.488 18.259 1.00 97.38 103 ASP A CA 1
ATOM 796 C C . ASP A 1 103 ? -6.465 -1.957 18.152 1.00 97.38 103 ASP A C 1
ATOM 798 O O . ASP A 1 103 ? -7.547 -1.363 18.122 1.00 97.38 103 ASP A O 1
ATOM 802 N N . GLU A 1 104 ? -5.309 -1.298 18.031 1.00 97.69 104 GLU A N 1
ATOM 803 C CA . GLU A 1 104 ? -5.224 0.150 17.823 1.00 97.69 104 GLU A CA 1
ATOM 804 C C . GLU A 1 104 ? -5.927 0.588 16.535 1.00 97.69 104 GLU A C 1
ATOM 806 O O . GLU A 1 104 ? -6.650 1.587 16.535 1.00 97.69 104 GLU A O 1
ATOM 811 N N . LEU A 1 105 ? -5.769 -0.171 15.445 1.00 97.50 105 LEU A N 1
ATOM 812 C CA . LEU A 1 105 ? -6.411 0.137 14.169 1.00 97.50 105 LEU A CA 1
ATOM 813 C C . LEU A 1 105 ? -7.926 -0.101 14.186 1.00 97.50 105 LEU A C 1
ATOM 815 O O . LEU A 1 105 ? -8.639 0.650 13.520 1.00 97.50 105 LEU A O 1
ATOM 819 N N . VAL A 1 106 ? -8.432 -1.059 14.968 1.00 97.25 106 VAL A N 1
ATOM 820 C CA . VAL A 1 106 ? -9.881 -1.243 15.198 1.00 97.25 106 VAL A CA 1
ATOM 821 C C . VAL A 1 106 ? -10.466 -0.088 16.017 1.00 97.25 106 VAL A C 1
ATOM 823 O O . VAL A 1 106 ? -11.528 0.457 15.705 1.00 97.25 106 VAL A O 1
ATOM 826 N N . HIS A 1 107 ? -9.765 0.358 17.058 1.00 96.81 107 HIS A N 1
ATOM 827 C CA . HIS A 1 107 ? -10.198 1.542 17.800 1.00 96.81 107 HIS A CA 1
ATOM 828 C C . HIS A 1 107 ? -10.150 2.801 16.930 1.00 96.81 107 HIS A C 1
ATOM 830 O O . HIS A 1 107 ? -11.057 3.636 16.986 1.00 96.81 107 HIS A O 1
ATOM 836 N N . PHE A 1 108 ? -9.122 2.931 16.092 1.00 96.12 108 PHE A N 1
ATOM 837 C CA . PHE A 1 108 ? -8.998 4.052 15.173 1.00 96.12 108 PHE A CA 1
ATOM 838 C C . PHE A 1 108 ? -10.077 4.027 14.079 1.00 96.12 108 PHE A C 1
ATOM 840 O O . PHE A 1 108 ? -10.673 5.071 13.814 1.00 96.12 108 PHE A O 1
ATOM 847 N N . SER A 1 109 ? -10.412 2.866 13.502 1.00 95.50 109 SER A N 1
ATOM 848 C CA . SER A 1 109 ? -11.520 2.737 12.538 1.00 95.50 109 SER A CA 1
ATOM 849 C C . SER A 1 109 ? -12.853 3.163 13.162 1.00 95.50 109 SER A C 1
ATOM 851 O O . SER A 1 109 ? -13.600 3.953 12.577 1.00 95.50 109 SER A O 1
ATOM 853 N N . SER A 1 110 ? -13.110 2.737 14.400 1.00 93.81 110 SER A N 1
ATOM 854 C CA . SER A 1 110 ? -14.283 3.142 15.178 1.00 93.81 110 SER A CA 1
ATOM 855 C C . SER A 1 110 ? -14.307 4.653 15.422 1.00 93.81 110 SER A C 1
ATOM 857 O O . SER A 1 110 ? -15.341 5.305 15.259 1.00 93.81 110 SER A O 1
ATOM 859 N N . PHE A 1 111 ? -13.156 5.244 15.751 1.00 94.62 111 PHE A N 1
ATOM 860 C CA . PHE A 1 111 ? -13.018 6.685 15.939 1.00 94.62 111 PHE A CA 1
ATOM 861 C C . PHE A 1 111 ? -13.319 7.486 14.659 1.00 94.62 111 PHE A C 1
ATOM 863 O O . PHE A 1 111 ? -13.977 8.528 14.737 1.00 94.62 111 PHE A O 1
ATOM 870 N N . LEU A 1 112 ? -12.913 7.003 13.478 1.00 93.06 112 LEU A N 1
ATOM 871 C CA . LEU A 1 112 ? -13.191 7.658 12.188 1.00 93.06 112 LEU A CA 1
ATOM 872 C C . LEU A 1 112 ? -14.692 7.764 11.866 1.00 93.06 112 LEU A C 1
ATOM 874 O O . LEU A 1 112 ? -15.096 8.620 11.075 1.00 93.06 112 LEU A O 1
ATOM 878 N N . ASN A 1 113 ? -15.521 6.931 12.498 1.00 90.19 113 ASN A N 1
ATOM 879 C CA . ASN A 1 113 ? -16.977 6.954 12.369 1.00 90.19 113 ASN A CA 1
ATOM 880 C C . ASN A 1 113 ? -17.674 7.918 13.344 1.00 90.19 113 ASN A C 1
ATOM 882 O O . ASN A 1 113 ? -18.896 8.043 13.322 1.00 90.19 113 ASN A O 1
ATOM 886 N N . THR A 1 114 ? -16.924 8.641 14.176 1.00 93.62 114 THR A N 1
ATOM 887 C CA . THR A 1 114 ? -17.492 9.632 15.097 1.00 93.62 114 THR A CA 1
ATOM 888 C C . THR A 1 114 ? -17.806 10.965 14.408 1.00 93.62 114 THR A C 1
ATOM 890 O O . THR A 1 114 ? -17.116 11.395 13.481 1.00 93.62 114 THR A O 1
ATOM 893 N N . GLU A 1 115 ? -18.805 11.687 14.924 1.00 88.94 115 GLU A N 1
ATOM 894 C CA . GLU A 1 115 ? -19.153 13.055 14.492 1.00 88.94 115 GLU A CA 1
ATOM 895 C C . GLU A 1 115 ? -17.970 14.031 14.594 1.00 88.94 115 GLU A C 1
ATOM 897 O O . GLU A 1 115 ? -17.820 14.961 13.801 1.00 88.94 115 GLU A O 1
ATOM 902 N N . PHE A 1 116 ? -17.097 13.814 15.578 1.00 90.69 116 PHE A N 1
ATOM 903 C CA . PHE A 1 116 ? -15.891 14.613 15.752 1.00 90.69 116 PHE A CA 1
ATOM 904 C C . PHE A 1 116 ? -14.927 14.438 14.570 1.00 90.69 116 PHE A C 1
ATOM 906 O O . PHE A 1 116 ? -14.503 15.428 13.966 1.00 90.69 116 PHE A O 1
ATOM 913 N N . ALA A 1 117 ? -14.613 13.188 14.214 1.00 88.94 117 ALA A N 1
ATOM 914 C CA . ALA A 1 117 ? -13.697 12.876 13.123 1.00 88.94 117 ALA A CA 1
ATOM 915 C C . ALA A 1 117 ? -14.265 13.295 11.759 1.00 88.94 117 ALA A C 1
ATOM 917 O O . ALA A 1 117 ? -13.559 13.901 10.953 1.00 88.94 117 ALA A O 1
ATOM 918 N N . THR A 1 118 ? -15.553 13.051 11.508 1.00 87.12 118 THR A N 1
ATOM 919 C CA . THR A 1 118 ? -16.206 13.440 10.246 1.00 87.12 118 THR A CA 1
ATOM 920 C C . THR A 1 118 ? -16.223 14.954 10.053 1.00 87.12 118 THR A C 1
ATOM 922 O O . THR A 1 118 ? -15.892 15.440 8.968 1.00 87.12 118 THR A O 1
ATOM 925 N N . LYS A 1 119 ? -16.510 15.720 11.114 1.00 88.38 119 LYS A N 1
ATOM 926 C CA . LYS A 1 119 ? -16.442 17.183 11.077 1.00 88.38 119 LYS A CA 1
ATOM 927 C C . LYS A 1 119 ? -15.028 17.676 10.769 1.00 88.38 119 LYS A C 1
ATOM 929 O O . LYS A 1 119 ? -14.875 18.545 9.912 1.00 88.38 119 LYS A O 1
ATOM 934 N N . ALA A 1 120 ? -14.003 17.101 11.399 1.00 85.50 120 ALA A N 1
ATOM 935 C CA . ALA A 1 120 ? -12.606 17.451 11.138 1.00 85.50 120 ALA A CA 1
ATOM 936 C C . ALA A 1 120 ? -12.174 17.143 9.689 1.00 85.50 120 ALA A C 1
ATOM 938 O O . ALA A 1 120 ? -11.540 17.975 9.039 1.00 85.50 120 ALA A O 1
ATOM 939 N N . LEU A 1 121 ? -12.575 15.987 9.151 1.00 81.38 121 LEU A N 1
ATOM 940 C CA . LEU A 1 121 ? -12.278 15.593 7.769 1.00 81.38 121 LEU A CA 1
ATOM 941 C C . LEU A 1 121 ? -12.994 16.493 6.746 1.00 81.38 121 LEU A C 1
ATOM 943 O O . LEU A 1 121 ? -12.391 16.899 5.756 1.00 81.38 121 LEU A O 1
ATOM 947 N N . SER A 1 122 ? -14.251 16.871 7.009 1.00 80.12 122 SER A N 1
ATOM 948 C CA . SER A 1 122 ? -15.025 17.768 6.133 1.00 80.12 122 SER A CA 1
ATOM 949 C C . SER A 1 122 ? -14.516 19.216 6.122 1.00 80.12 122 SER A C 1
ATOM 951 O O . SER A 1 122 ? -14.676 19.921 5.129 1.00 80.12 122 SER A O 1
ATOM 953 N N . ALA A 1 123 ? -13.861 19.658 7.201 1.00 72.38 123 ALA A N 1
ATOM 954 C CA . ALA A 1 123 ? -13.338 21.015 7.340 1.00 72.38 123 ALA A CA 1
ATOM 955 C C . ALA A 1 123 ? -12.033 21.270 6.554 1.00 72.38 123 ALA A C 1
ATOM 957 O O . ALA A 1 123 ? -11.559 22.404 6.528 1.00 72.38 123 ALA A O 1
ATOM 958 N N . THR A 1 124 ? -11.455 20.247 5.907 1.00 60.16 124 THR A N 1
ATOM 959 C CA . THR A 1 124 ? -10.088 20.288 5.348 1.00 60.16 124 THR A CA 1
ATOM 960 C C . THR A 1 124 ? -10.048 20.191 3.813 1.00 60.16 124 THR A C 1
ATOM 962 O O . THR A 1 124 ? -9.086 19.687 3.249 1.00 60.16 124 THR A O 1
ATOM 965 N N . VAL A 1 125 ? -11.062 20.673 3.085 1.00 57.34 125 VAL A N 1
ATOM 966 C CA . VAL A 1 125 ? -11.024 20.679 1.606 1.00 57.34 125 VAL A CA 1
ATOM 967 C C . VAL A 1 125 ? -10.417 21.986 1.067 1.00 57.34 125 VAL A C 1
ATOM 969 O O . VAL A 1 125 ? -11.096 23.012 1.086 1.00 57.34 125 VAL A O 1
ATOM 972 N N . PRO A 1 126 ? -9.213 21.982 0.457 1.00 50.25 126 PRO A N 1
ATOM 973 C CA . PRO A 1 126 ? -8.946 22.805 -0.708 1.00 50.25 126 PRO A CA 1
ATOM 974 C C . PRO A 1 126 ? -9.416 22.054 -1.957 1.00 50.25 126 PRO A C 1
ATOM 976 O O . PRO A 1 126 ? -8.866 21.024 -2.349 1.00 50.25 126 PRO A O 1
ATOM 979 N N . THR A 1 127 ? -10.440 22.606 -2.599 1.00 55.62 127 THR A N 1
ATOM 980 C CA . THR A 1 127 ? -10.893 22.234 -3.939 1.00 55.62 127 THR A CA 1
ATOM 981 C C . THR A 1 127 ? -9.798 22.545 -4.959 1.00 55.62 127 THR A C 1
ATOM 983 O O . THR A 1 127 ? -9.680 23.673 -5.424 1.00 55.62 127 THR A O 1
ATOM 986 N N . ALA A 1 128 ? -9.000 21.549 -5.324 1.00 53.34 128 ALA A N 1
ATOM 987 C CA . ALA A 1 128 ? -8.247 21.481 -6.577 1.00 53.34 128 ALA A CA 1
ATOM 988 C C . ALA A 1 128 ? -7.812 20.016 -6.707 1.00 53.34 128 ALA A C 1
ATOM 990 O O . ALA A 1 128 ? -6.926 19.572 -5.994 1.00 53.34 128 ALA A O 1
ATOM 991 N N . ILE A 1 129 ? -8.488 19.156 -7.466 1.00 51.78 129 ILE A N 1
ATOM 992 C CA . ILE A 1 129 ? -8.485 19.114 -8.929 1.00 51.78 129 ILE A CA 1
ATOM 993 C C . ILE A 1 129 ? -9.854 18.571 -9.379 1.00 51.78 129 ILE A C 1
ATOM 995 O O . ILE A 1 129 ? -10.114 17.376 -9.329 1.00 51.78 129 ILE A O 1
ATOM 999 N N . SER A 1 130 ? -10.743 19.456 -9.821 1.00 50.88 130 SER A N 1
ATOM 1000 C CA . SER A 1 130 ? -11.914 19.092 -10.628 1.00 50.88 130 SER A CA 1
ATOM 1001 C C . SER A 1 130 ? -12.215 20.241 -11.583 1.00 50.88 130 SER A C 1
ATOM 1003 O O . SER A 1 130 ? -13.215 20.938 -11.455 1.00 50.88 130 SER A O 1
ATOM 1005 N N . ALA A 1 131 ? -11.292 20.494 -12.508 1.00 47.62 131 ALA A N 1
ATOM 1006 C CA . ALA A 1 131 ? -11.511 21.400 -13.629 1.00 47.62 131 ALA A CA 1
ATOM 1007 C C . ALA A 1 131 ? -10.569 21.033 -14.783 1.00 47.62 131 ALA A C 1
ATOM 1009 O O . ALA A 1 131 ? -9.537 21.662 -14.991 1.00 47.62 131 ALA A O 1
ATOM 1010 N N . ALA A 1 132 ? -10.924 19.981 -15.518 1.00 39.44 132 ALA A N 1
ATOM 1011 C CA . ALA A 1 132 ? -10.486 19.784 -16.897 1.00 39.44 132 ALA A CA 1
ATOM 1012 C C . ALA A 1 132 ? -11.563 18.989 -17.660 1.00 39.44 132 ALA A C 1
ATOM 1014 O O . ALA A 1 132 ? -11.419 17.812 -17.961 1.00 39.44 132 ALA A O 1
ATOM 1015 N N . ASN A 1 133 ? -12.679 19.682 -17.893 1.00 42.41 133 ASN A N 1
ATOM 1016 C CA . ASN A 1 133 ? -13.507 19.662 -19.101 1.00 42.41 133 ASN A CA 1
ATOM 1017 C C . ASN A 1 133 ? -13.946 18.302 -19.675 1.00 42.41 133 ASN A C 1
ATOM 1019 O O . ASN A 1 133 ? -13.356 17.788 -20.621 1.00 42.41 133 ASN A O 1
ATOM 1023 N N . SER A 1 134 ? -15.114 17.829 -19.230 1.00 36.53 134 SER A N 1
ATOM 1024 C CA . SER A 1 134 ? -16.065 17.167 -20.134 1.00 36.53 134 SER A CA 1
ATOM 1025 C C . SER A 1 134 ? -16.963 18.238 -20.757 1.00 36.53 134 SER A C 1
ATOM 1027 O O . SER A 1 134 ? -17.986 18.608 -20.187 1.00 36.53 134 SER A O 1
ATOM 1029 N N . THR A 1 135 ? -16.575 18.771 -21.916 1.00 35.78 135 THR A N 1
ATOM 1030 C CA . THR A 1 135 ? -17.491 19.551 -22.758 1.00 35.78 135 THR A CA 1
ATOM 1031 C C . THR A 1 135 ? -18.429 18.566 -23.446 1.00 35.78 135 THR A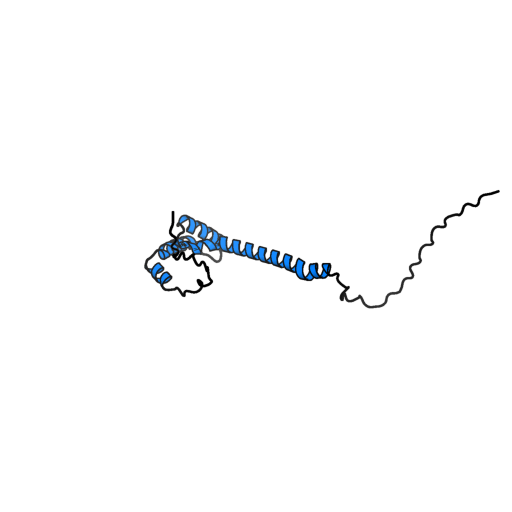 C 1
ATOM 1033 O O . THR A 1 135 ? -18.092 17.998 -24.478 1.00 35.78 135 THR A O 1
ATOM 1036 N N . THR A 1 136 ? -19.605 18.355 -22.860 1.00 36.72 136 THR A N 1
ATOM 1037 C CA . THR A 1 136 ? -20.766 17.823 -23.579 1.00 36.72 136 THR A CA 1
ATOM 1038 C C . THR A 1 136 ? -21.760 18.972 -23.648 1.00 36.72 136 THR A C 1
ATOM 1040 O O . THR A 1 136 ? -22.316 19.350 -22.620 1.00 36.72 136 THR A O 1
ATOM 1043 N N . GLN A 1 137 ? -21.926 19.584 -24.823 1.00 39.62 137 GLN A N 1
ATOM 1044 C CA . GLN A 1 137 ? -23.064 20.462 -25.074 1.00 39.62 137 GLN A CA 1
ATOM 1045 C C . GLN A 1 137 ? -24.074 19.738 -25.954 1.00 39.62 137 GLN A C 1
ATOM 1047 O O . GLN A 1 137 ? -23.815 19.348 -27.089 1.00 39.62 137 GLN A O 1
ATOM 1052 N N . THR A 1 138 ? -25.201 19.539 -25.292 1.00 34.75 138 THR A N 1
ATOM 1053 C CA . THR A 1 138 ? -26.510 19.054 -25.677 1.00 34.75 138 THR A CA 1
ATOM 1054 C C . THR A 1 138 ? -27.091 19.842 -26.849 1.00 34.75 138 THR A C 1
ATOM 1056 O O . THR A 1 138 ? -26.959 21.060 -26.931 1.00 34.75 138 THR A O 1
ATOM 1059 N N . THR A 1 139 ? -27.768 19.109 -27.725 1.00 36.69 139 THR A N 1
ATOM 1060 C CA . THR A 1 139 ? -28.706 19.558 -28.756 1.00 36.69 139 THR A CA 1
ATOM 1061 C C . THR A 1 139 ? -29.740 20.550 -28.221 1.00 36.69 139 THR A C 1
ATOM 1063 O O . THR A 1 139 ? -30.466 20.233 -27.278 1.00 36.69 139 THR A O 1
ATOM 1066 N N . THR A 1 140 ? -29.848 21.704 -28.877 1.00 40.19 140 THR A N 1
ATOM 1067 C CA . THR A 1 140 ? -30.973 22.638 -28.753 1.00 40.19 140 THR A CA 1
ATOM 1068 C C . THR A 1 140 ? -31.882 22.435 -29.966 1.00 40.19 140 THR A C 1
ATOM 1070 O O . THR A 1 140 ? -31.497 22.775 -31.082 1.00 40.19 140 THR A O 1
ATOM 1073 N N . GLU A 1 141 ? -33.063 21.848 -29.765 1.00 44.47 141 GLU A N 1
ATOM 1074 C CA . GLU A 1 141 ? -34.190 21.994 -30.691 1.00 44.47 141 GLU A CA 1
ATOM 1075 C C . GLU A 1 141 ? -34.886 23.322 -30.364 1.00 44.47 141 GLU A C 1
ATOM 1077 O O . GLU A 1 141 ? -35.464 23.472 -29.289 1.00 44.47 141 GLU A O 1
ATOM 1082 N N . GLU A 1 142 ? -34.824 24.282 -31.287 1.00 41.34 142 GLU A N 1
ATOM 1083 C CA . GLU A 1 142 ? -35.805 25.364 -31.379 1.00 41.34 142 GLU A CA 1
ATOM 1084 C C . GLU A 1 142 ? -36.626 25.183 -32.656 1.00 41.34 142 GLU A C 1
ATOM 1086 O O . GLU A 1 142 ? -36.103 24.897 -33.735 1.00 41.34 142 GLU A O 1
ATOM 1091 N N . ALA A 1 143 ? -37.935 25.326 -32.482 1.00 46.19 143 ALA A N 1
ATOM 1092 C CA . ALA A 1 143 ? -38.959 25.280 -33.505 1.00 46.19 143 ALA A CA 1
ATOM 1093 C C . ALA A 1 143 ? -39.023 26.599 -34.287 1.00 46.19 143 ALA A C 1
ATOM 1095 O O . ALA A 1 143 ? -39.009 27.650 -33.660 1.00 46.19 143 ALA A O 1
ATOM 1096 N N . ASP A 1 144 ? -39.202 26.537 -35.609 1.00 36.59 144 ASP A N 1
ATOM 1097 C CA . ASP A 1 144 ? -40.255 27.280 -36.324 1.00 36.59 144 ASP A CA 1
ATOM 1098 C C . ASP A 1 144 ? -40.320 26.822 -37.794 1.00 36.59 144 ASP A C 1
ATOM 1100 O O . ASP A 1 144 ? -39.287 26.583 -38.422 1.00 36.59 144 ASP A O 1
ATOM 1104 N N . GLY A 1 145 ? -41.518 26.684 -38.366 1.00 37.16 145 GLY A N 1
ATOM 1105 C CA . GLY A 1 145 ? -41.659 26.226 -39.753 1.00 37.16 145 GLY A CA 1
ATOM 1106 C C . GLY A 1 145 ? -43.069 25.834 -40.182 1.00 37.16 145 GLY A C 1
ATOM 1107 O O . GLY A 1 145 ? -43.364 24.665 -40.410 1.00 37.16 145 GLY A O 1
ATOM 1108 N N . VAL A 1 146 ? -43.933 26.834 -40.318 1.00 40.56 146 VAL A N 1
ATOM 1109 C CA . VAL A 1 146 ? -45.261 26.776 -40.949 1.00 40.56 146 VAL A CA 1
ATOM 1110 C C . VAL A 1 146 ? -45.198 26.330 -42.426 1.00 40.56 146 VAL A C 1
ATOM 1112 O O . VAL A 1 146 ? -44.506 26.958 -43.220 1.00 40.56 146 VAL A O 1
ATOM 1115 N N . ALA A 1 147 ? -46.009 25.332 -42.808 1.00 37.16 147 ALA A N 1
ATOM 1116 C CA . ALA A 1 147 ? -46.622 25.126 -44.140 1.00 37.16 147 ALA A CA 1
ATOM 1117 C C . ALA A 1 147 ? -47.689 24.013 -43.992 1.00 37.16 147 ALA A C 1
ATOM 1119 O O . ALA A 1 147 ? -47.353 22.889 -43.647 1.00 37.16 147 ALA A O 1
ATOM 1120 N N . VAL A 1 148 ? -48.997 24.282 -43.924 1.00 39.91 148 VAL A N 1
ATOM 1121 C CA . VAL A 1 148 ? -49.952 24.644 -44.991 1.00 39.91 148 VAL A CA 1
ATOM 1122 C C . VAL A 1 148 ? -50.000 23.633 -46.152 1.00 39.91 148 VAL A C 1
ATOM 1124 O O . VAL A 1 148 ? -48.980 23.320 -46.751 1.00 39.91 148 VAL A O 1
ATOM 1127 N N . ILE A 1 149 ? -51.255 23.275 -46.470 1.00 37.16 149 ILE A N 1
ATOM 1128 C CA . ILE A 1 149 ? -51.892 22.693 -47.670 1.00 37.16 149 ILE A CA 1
ATOM 1129 C C . ILE A 1 149 ? -51.904 21.170 -47.946 1.00 37.16 149 ILE A C 1
ATOM 1131 O O . ILE A 1 149 ? -50.927 20.596 -48.405 1.00 37.16 149 ILE A O 1
ATOM 1135 N N . SER A 1 150 ? -53.161 20.681 -47.888 1.00 41.28 150 SER A N 1
ATOM 1136 C CA . SER A 1 150 ? -53.861 19.585 -48.604 1.00 41.28 150 SER A CA 1
ATOM 1137 C C . SER A 1 150 ? -53.621 18.139 -48.188 1.00 41.28 150 SER A C 1
ATOM 1139 O O . SER A 1 150 ? -52.536 17.597 -48.471 1.00 41.28 150 SER A O 1
#

Sequence (150 aa):
MLGARRAFGAPAPRRYDEPGSSGTAPELSELPQSPADKFRTRTFLVTVDTNAALQKRLDAYKDIAAKFGFLRDLKDLPDDQVIKNADSLQKAYPTDLEDSLPDELVHFSSFLNTEFATKALSATVPTAISAANSTTQTTTEEADGVAVIS

Secondary structure (DSSP, 8-state):
--PPP---PPPPP---PPPP--S-----------HHHHHIIIIIHHHHHHHHHHHHHHHHHHHHHHHHGGGTTTTTS-HHHHHHHHHHHHHHSTTTS-TTHHHHHHHHHHHHTSHHHHHHHHTT----S--S------------------

Organism: Holothuria leucospilota (NCBI:txid206669)

Foldseek 3Di:
DDDDDPDPDDDDDDPDDDDDDDDDDPDPPDDPDDPVRCCCPVPVVVVVVVVVVVVVVVVVVVVVCQLCVCVVCLLVDDLVVLLVSQVVNCVVPVPVDDPCRSVVSSVVSVVCPDPVNVVVVVVDDDDPDDDDDPPDDDDDDDDDDDDDDD

Radius of gyration: 39.36 Å; chains: 1; bounding box: 109×66×102 Å

pLDDT: mean 76.04, std 23.3, range [34.75, 97.88]